Protein AF-A0A6L7TIN1-F1 (afdb_monomer)

Structure (mmCIF, N/CA/C/O backbone):
data_AF-A0A6L7TIN1-F1
#
_entry.id   AF-A0A6L7TIN1-F1
#
loop_
_atom_site.group_PDB
_atom_site.id
_atom_site.type_symbol
_atom_site.label_atom_id
_atom_site.label_alt_id
_atom_site.label_comp_id
_atom_site.label_asym_id
_atom_site.label_entity_id
_atom_site.label_seq_id
_atom_site.pdbx_PDB_ins_code
_atom_site.Cartn_x
_atom_site.Cartn_y
_atom_site.Cartn_z
_atom_site.occupancy
_atom_site.B_iso_or_equiv
_atom_site.auth_seq_id
_atom_site.auth_comp_id
_atom_site.auth_asym_id
_atom_site.auth_atom_id
_atom_site.pdbx_PDB_model_num
ATOM 1 N N . MET A 1 1 ? -23.114 13.338 34.834 1.00 67.00 1 MET A N 1
ATOM 2 C CA . MET A 1 1 ? -21.679 13.104 35.095 1.00 67.00 1 MET A CA 1
ATOM 3 C C . MET A 1 1 ? -21.387 11.682 34.638 1.00 67.00 1 MET A C 1
ATOM 5 O O . MET A 1 1 ? -22.047 10.785 35.141 1.00 67.00 1 MET A O 1
ATOM 9 N N . TYR A 1 2 ? -20.541 11.475 33.624 1.00 71.88 2 TYR A N 1
ATOM 10 C CA . TYR A 1 2 ? -20.269 10.126 33.105 1.00 71.88 2 TYR A CA 1
ATOM 11 C C . TYR A 1 2 ? -19.326 9.371 34.043 1.00 71.88 2 TYR A C 1
ATOM 13 O O . TYR A 1 2 ? -18.344 9.931 34.530 1.00 71.88 2 TYR A O 1
ATOM 21 N N . SER A 1 3 ? -19.607 8.096 34.279 1.00 90.31 3 SER A N 1
ATOM 22 C CA . SER A 1 3 ? -18.701 7.185 34.974 1.00 90.31 3 SER A CA 1
ATOM 23 C C . SER A 1 3 ? -17.481 6.850 34.105 1.00 90.31 3 SER A C 1
ATOM 25 O O . SER A 1 3 ? -17.538 6.860 32.872 1.00 90.31 3 SER A O 1
ATOM 27 N N . LEU A 1 4 ? -16.366 6.471 34.738 1.00 85.69 4 LEU A N 1
ATOM 28 C CA . LEU A 1 4 ? -15.156 6.011 34.036 1.00 85.69 4 LEU A CA 1
ATOM 29 C C . LEU A 1 4 ? -15.434 4.840 33.073 1.00 85.69 4 LEU A C 1
ATOM 31 O O . LEU A 1 4 ? -14.790 4.722 32.030 1.00 85.69 4 LEU A O 1
ATOM 35 N N . SER A 1 5 ? -16.406 3.990 33.401 1.00 88.62 5 SER A N 1
ATOM 36 C CA . SER A 1 5 ? -16.832 2.856 32.576 1.00 88.62 5 SER A CA 1
ATOM 37 C C . SER A 1 5 ? -17.543 3.298 31.294 1.00 88.62 5 SER A C 1
ATOM 39 O O . SER A 1 5 ? -17.302 2.728 30.229 1.00 88.62 5 SER A O 1
ATOM 41 N N . GLU A 1 6 ? -18.386 4.329 31.371 1.00 89.62 6 GLU A N 1
ATOM 42 C CA . GLU A 1 6 ? -19.081 4.899 30.209 1.00 89.62 6 GLU A CA 1
ATOM 43 C C . GLU A 1 6 ? -18.107 5.611 29.273 1.00 89.62 6 GLU A C 1
ATOM 45 O O . GLU A 1 6 ? -18.162 5.401 28.061 1.00 89.62 6 GLU A O 1
ATOM 50 N N . ILE A 1 7 ? -17.147 6.355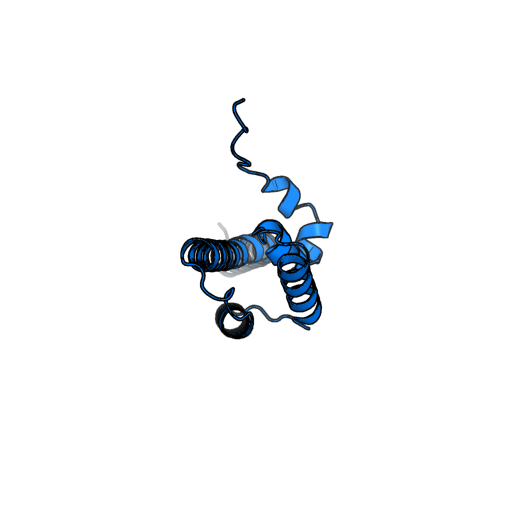 29.833 1.00 88.44 7 ILE A N 1
ATOM 51 C CA . ILE A 1 7 ? -16.085 7.009 29.058 1.00 88.44 7 ILE A CA 1
ATOM 52 C C . ILE A 1 7 ? -15.257 5.961 28.299 1.00 88.44 7 ILE A C 1
ATOM 54 O O . ILE A 1 7 ? -15.039 6.102 27.097 1.00 88.44 7 ILE A O 1
ATOM 58 N N . ARG A 1 8 ? -14.844 4.866 28.955 1.00 89.81 8 ARG A N 1
ATOM 59 C CA . ARG A 1 8 ? -14.088 3.779 28.298 1.00 89.81 8 ARG A CA 1
ATOM 60 C C . ARG A 1 8 ? -14.867 3.145 27.146 1.00 89.81 8 ARG A C 1
ATOM 62 O O . ARG A 1 8 ? -14.315 2.985 26.061 1.00 89.81 8 ARG A O 1
ATOM 69 N N . ARG A 1 9 ? -16.157 2.851 27.346 1.00 89.75 9 ARG A N 1
ATOM 70 C CA . ARG A 1 9 ? -17.023 2.295 26.291 1.00 89.75 9 ARG A CA 1
ATOM 71 C C . ARG A 1 9 ? -17.157 3.237 25.097 1.00 89.75 9 ARG A C 1
ATOM 73 O O . ARG A 1 9 ? -17.093 2.774 23.961 1.00 89.75 9 ARG A O 1
ATOM 80 N N . GLN A 1 10 ? -17.313 4.538 25.337 1.00 87.94 10 GLN A N 1
ATOM 81 C CA . GLN A 1 10 ? -17.383 5.535 24.267 1.00 87.94 10 GLN A CA 1
ATOM 82 C C . GLN A 1 10 ? -16.062 5.635 23.497 1.00 87.94 10 GLN A C 1
ATOM 84 O O . GLN A 1 10 ? -16.072 5.637 22.268 1.00 87.94 10 GLN A O 1
ATOM 89 N N . VAL A 1 11 ? -14.924 5.643 24.196 1.00 87.69 11 VAL A N 1
ATOM 90 C CA . VAL A 1 11 ? -13.596 5.653 23.565 1.00 87.69 11 VAL A CA 1
ATOM 91 C C . VAL A 1 11 ? -13.371 4.394 22.727 1.00 87.69 11 VAL A C 1
ATOM 93 O O . VAL A 1 11 ? -12.896 4.493 21.598 1.00 87.69 11 VAL A O 1
ATOM 96 N N . ASP A 1 12 ? -13.748 3.217 23.222 1.00 89.94 12 ASP A N 1
ATOM 97 C CA . ASP A 1 12 ? -13.617 1.968 22.467 1.00 89.94 12 ASP A CA 1
ATOM 98 C C . ASP A 1 12 ? -14.543 1.930 21.246 1.00 89.94 12 ASP A C 1
ATOM 100 O O . ASP A 1 12 ? -14.133 1.476 20.176 1.00 89.94 12 ASP A O 1
ATOM 104 N N . ALA A 1 13 ? -15.767 2.451 21.369 1.00 86.81 13 ALA A N 1
ATOM 105 C CA . ALA A 1 13 ? -16.685 2.596 20.243 1.00 86.81 13 ALA A CA 1
ATOM 106 C C . ALA A 1 13 ? -16.116 3.539 19.169 1.00 86.81 13 ALA A C 1
ATOM 108 O O . ALA A 1 13 ? -16.129 3.201 17.984 1.00 86.81 13 ALA A O 1
ATOM 109 N N . LEU A 1 14 ? -15.543 4.677 19.576 1.00 85.19 14 LEU A N 1
ATOM 110 C CA . LEU A 1 14 ? -14.874 5.616 18.673 1.00 85.19 14 LEU A CA 1
ATOM 111 C C . LEU A 1 14 ? -13.649 4.987 18.002 1.00 85.19 14 LEU A C 1
ATOM 113 O O . LEU A 1 14 ? -13.496 5.094 16.788 1.00 85.19 14 LEU A O 1
ATOM 117 N N . ARG A 1 15 ? -12.809 4.270 18.756 1.00 84.25 15 ARG A N 1
ATOM 118 C CA . ARG A 1 15 ? -11.644 3.554 18.210 1.00 84.25 15 ARG A CA 1
ATOM 119 C C . ARG A 1 15 ? -12.050 2.531 17.163 1.00 84.25 15 ARG A C 1
ATOM 121 O O . ARG A 1 15 ? -11.427 2.474 16.111 1.00 84.25 15 ARG A O 1
ATOM 128 N N . ARG A 1 16 ? -13.098 1.746 17.423 1.00 83.56 16 ARG A N 1
ATOM 129 C CA . ARG A 1 16 ? -13.616 0.768 16.454 1.00 83.56 16 ARG A CA 1
ATOM 130 C C . ARG A 1 16 ? -14.152 1.451 15.202 1.00 83.56 16 ARG A C 1
ATOM 132 O O . ARG A 1 16 ? -13.881 0.978 14.105 1.00 83.56 16 ARG A O 1
ATOM 139 N N . ARG A 1 17 ? -14.857 2.574 15.362 1.00 84.88 17 ARG A N 1
ATOM 140 C CA . ARG A 1 17 ? -15.403 3.350 14.244 1.00 84.88 17 ARG A CA 1
ATOM 141 C C . ARG A 1 17 ? -14.311 3.972 13.367 1.00 84.88 17 ARG A C 1
ATOM 143 O O . ARG A 1 17 ? -14.458 3.969 12.154 1.00 84.88 17 ARG A O 1
ATOM 150 N N . LEU A 1 18 ? -13.230 4.477 13.964 1.00 85.00 18 LEU A N 1
ATOM 151 C CA . LEU A 1 18 ? -12.142 5.167 13.252 1.00 85.00 18 LEU A CA 1
ATOM 152 C C . LEU A 1 18 ? -10.996 4.242 12.814 1.00 85.00 18 LEU A C 1
ATOM 154 O O . LEU A 1 18 ? -10.146 4.645 12.020 1.00 85.00 18 LEU A O 1
ATOM 158 N N . ALA A 1 19 ? -10.946 3.003 13.311 1.00 85.44 19 ALA A N 1
ATOM 159 C CA . ALA A 1 19 ? -9.907 2.036 12.956 1.00 85.44 19 ALA A CA 1
ATOM 160 C C . ALA A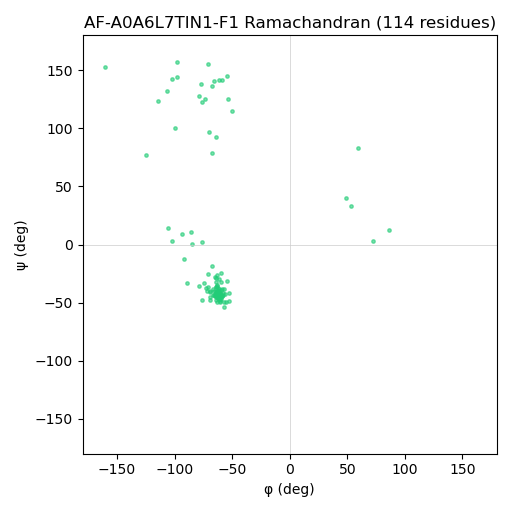 1 19 ? -9.737 1.829 11.434 1.00 85.44 19 ALA A C 1
ATOM 162 O O . ALA A 1 19 ? -8.585 1.795 10.991 1.00 85.44 19 ALA A O 1
ATOM 163 N N . PRO A 1 20 ? -10.809 1.742 10.616 1.00 85.12 20 PRO A N 1
ATOM 164 C CA . PRO A 1 20 ? -10.682 1.620 9.163 1.00 85.12 20 PRO A CA 1
ATOM 165 C C . PRO A 1 20 ? -10.007 2.841 8.518 1.00 85.12 20 PRO A C 1
ATOM 167 O O . PRO A 1 20 ? -9.076 2.693 7.729 1.00 85.12 20 PRO A O 1
ATOM 170 N N . GLU A 1 21 ? -10.406 4.056 8.900 1.00 85.25 21 GLU A N 1
ATOM 171 C CA . GLU A 1 21 ? -9.826 5.298 8.368 1.00 85.25 21 GLU A CA 1
ATOM 172 C C . GLU A 1 21 ? -8.346 5.431 8.736 1.00 85.25 21 GLU A C 1
ATOM 174 O O . GLU A 1 21 ? -7.501 5.708 7.883 1.00 85.25 21 GLU A O 1
ATOM 179 N N . LEU A 1 22 ? -8.005 5.146 9.995 1.00 86.44 22 LEU A N 1
ATOM 180 C CA . LEU A 1 22 ? -6.618 5.144 10.455 1.00 86.44 22 LEU A CA 1
ATOM 181 C C . LEU A 1 22 ? -5.775 4.098 9.717 1.00 86.44 22 LEU A C 1
ATOM 183 O O . LEU A 1 22 ? -4.616 4.364 9.395 1.00 86.44 22 LEU A O 1
ATOM 187 N N . ALA A 1 23 ? -6.334 2.922 9.422 1.00 88.62 23 ALA A N 1
ATOM 188 C CA . ALA A 1 23 ? -5.660 1.899 8.628 1.00 88.62 23 ALA A CA 1
ATOM 189 C C . ALA A 1 23 ? -5.368 2.394 7.200 1.00 88.62 23 ALA A C 1
ATOM 191 O O . ALA A 1 23 ? -4.239 2.247 6.729 1.00 88.62 23 ALA A O 1
ATOM 192 N N . VAL A 1 24 ? -6.336 3.044 6.545 1.00 89.31 24 VAL A N 1
ATOM 193 C CA . VAL A 1 24 ? -6.154 3.648 5.214 1.00 89.31 24 VAL A CA 1
ATOM 194 C C . VAL A 1 24 ? -5.066 4.720 5.239 1.00 89.31 24 VAL A C 1
ATOM 196 O O . VAL A 1 24 ? -4.153 4.669 4.419 1.00 89.31 24 VAL A O 1
ATOM 199 N N . LEU A 1 25 ? -5.104 5.650 6.198 1.00 88.12 25 LEU A N 1
ATOM 200 C CA . LEU A 1 25 ? -4.113 6.728 6.309 1.00 88.12 25 LEU A CA 1
ATOM 201 C C . LEU A 1 25 ? -2.695 6.191 6.539 1.00 88.12 25 LEU A C 1
ATOM 203 O O . LEU A 1 25 ? -1.748 6.601 5.862 1.00 88.12 25 LEU A O 1
ATOM 207 N N . ARG A 1 26 ? -2.541 5.238 7.467 1.00 90.69 26 ARG A N 1
ATOM 208 C CA . ARG A 1 26 ? -1.242 4.622 7.777 1.00 90.69 26 ARG A CA 1
ATOM 209 C C . ARG A 1 26 ? -0.677 3.870 6.577 1.00 90.69 26 ARG A C 1
ATOM 211 O O . ARG A 1 26 ? 0.516 3.987 6.303 1.00 90.69 26 ARG A O 1
ATOM 218 N N . LEU A 1 27 ? -1.516 3.129 5.853 1.00 92.06 27 LEU A N 1
ATOM 219 C CA . LEU A 1 27 ? -1.067 2.387 4.682 1.00 92.06 27 LEU A CA 1
ATOM 220 C C . LEU A 1 27 ? -0.769 3.306 3.498 1.00 92.06 27 LEU A C 1
ATOM 222 O O . LEU A 1 27 ? 0.213 3.083 2.796 1.00 92.06 27 LEU A O 1
ATOM 226 N N . ARG A 1 28 ? -1.565 4.363 3.305 1.00 91.31 28 ARG A N 1
ATOM 227 C CA . ARG A 1 28 ? -1.339 5.363 2.257 1.00 91.31 28 ARG A CA 1
ATOM 228 C C . ARG A 1 28 ? 0.026 6.017 2.409 1.00 91.31 28 ARG A C 1
ATOM 230 O O . ARG A 1 28 ? 0.736 6.116 1.420 1.00 91.31 28 ARG A O 1
ATOM 237 N N . LYS A 1 29 ? 0.427 6.387 3.631 1.00 92.06 29 LYS A N 1
ATOM 238 C CA . LYS A 1 29 ? 1.769 6.933 3.886 1.00 92.06 29 LYS A CA 1
ATOM 239 C C . LYS A 1 29 ? 2.870 5.987 3.391 1.00 92.06 29 LYS A C 1
ATOM 241 O O . LYS A 1 29 ? 3.751 6.410 2.652 1.00 92.06 29 LYS A O 1
ATOM 246 N N . LEU A 1 30 ? 2.786 4.703 3.748 1.00 94.31 30 LEU A N 1
ATOM 247 C CA . LEU A 1 30 ? 3.754 3.696 3.302 1.00 94.31 30 LEU A CA 1
ATOM 248 C C . LEU A 1 30 ? 3.726 3.512 1.779 1.00 94.31 30 LEU A C 1
ATOM 250 O O . LEU A 1 30 ? 4.777 3.382 1.157 1.00 94.31 30 LEU A O 1
ATOM 254 N N . ALA A 1 31 ? 2.533 3.501 1.180 1.00 94.31 31 ALA A N 1
ATOM 255 C CA . ALA A 1 31 ? 2.360 3.374 -0.261 1.00 94.31 31 ALA A CA 1
ATOM 256 C C . ALA A 1 31 ? 2.971 4.568 -1.011 1.00 94.31 31 ALA A C 1
ATOM 258 O O . ALA A 1 31 ? 3.675 4.360 -1.991 1.00 94.31 31 ALA A O 1
ATOM 259 N N . THR A 1 32 ? 2.773 5.796 -0.523 1.00 94.38 32 THR A N 1
ATOM 260 C CA . THR A 1 32 ? 3.399 7.003 -1.079 1.00 94.38 32 THR A CA 1
ATOM 261 C C . THR A 1 32 ? 4.920 6.920 -1.019 1.00 94.38 32 THR A C 1
ATOM 263 O O . THR A 1 32 ? 5.569 7.150 -2.032 1.00 94.38 32 THR A O 1
ATOM 266 N N . GLU A 1 33 ? 5.494 6.529 0.122 1.00 94.50 33 GLU A N 1
ATOM 267 C CA . GLU A 1 33 ? 6.947 6.343 0.242 1.00 94.50 33 GLU A CA 1
ATOM 268 C C . GLU A 1 33 ? 7.478 5.316 -0.775 1.00 94.50 33 GLU A C 1
ATOM 270 O O . GLU A 1 33 ? 8.510 5.543 -1.403 1.00 94.50 33 GLU A O 1
ATOM 275 N N . PHE A 1 34 ? 6.759 4.207 -0.972 1.00 95.50 34 PHE A N 1
ATOM 276 C CA . PHE A 1 34 ? 7.123 3.186 -1.956 1.00 95.50 34 PHE A CA 1
ATOM 277 C C . PHE A 1 34 ? 7.042 3.704 -3.400 1.00 95.50 34 PHE A C 1
ATOM 279 O O . PHE A 1 34 ? 7.953 3.456 -4.187 1.00 95.50 34 PHE A O 1
ATOM 286 N N . CYS A 1 35 ? 5.992 4.453 -3.745 1.00 94.56 35 CYS A N 1
ATOM 287 C CA . CYS A 1 35 ? 5.862 5.094 -5.055 1.00 94.56 35 CYS A CA 1
ATOM 288 C C . CYS A 1 35 ? 7.010 6.077 -5.314 1.00 94.56 35 CYS A C 1
ATOM 290 O O . CYS A 1 35 ? 7.629 6.013 -6.368 1.00 94.56 35 CYS A O 1
ATOM 292 N N . CYS A 1 36 ? 7.391 6.898 -4.331 1.00 94.00 36 CYS A N 1
ATOM 293 C CA . CYS A 1 36 ? 8.534 7.801 -4.484 1.00 94.00 36 CYS A CA 1
ATOM 294 C C . CYS A 1 36 ? 9.850 7.040 -4.727 1.00 94.00 36 CYS A C 1
ATOM 296 O O . CYS A 1 36 ? 10.656 7.450 -5.562 1.00 94.00 36 CYS A O 1
ATOM 298 N N . GLN A 1 37 ? 10.075 5.918 -4.029 1.00 94.44 37 GLN A N 1
ATOM 299 C CA . GLN A 1 37 ? 11.241 5.053 -4.269 1.00 94.44 37 GLN A CA 1
ATOM 300 C C . GLN A 1 37 ? 11.237 4.469 -5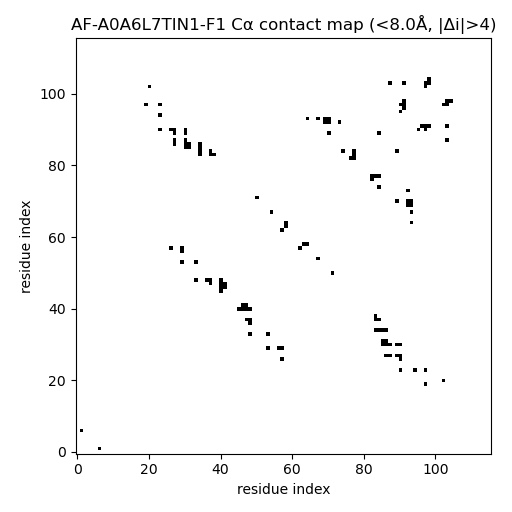.683 1.00 94.44 37 GLN A C 1
ATOM 302 O O . GLN A 1 37 ? 12.288 4.363 -6.310 1.00 94.44 37 GLN A O 1
ATOM 307 N N . TRP A 1 38 ? 10.057 4.115 -6.189 1.00 93.56 38 TRP A N 1
ATOM 308 C CA . TRP A 1 38 ? 9.875 3.648 -7.557 1.00 93.56 38 TRP A CA 1
ATOM 309 C C . TRP A 1 38 ? 10.229 4.728 -8.580 1.00 93.56 38 TRP A C 1
ATOM 311 O O . TRP A 1 38 ? 11.031 4.476 -9.476 1.00 93.56 38 TRP A O 1
ATOM 321 N N . ASP A 1 39 ? 9.696 5.939 -8.413 1.00 91.81 39 ASP A N 1
ATOM 322 C CA . ASP A 1 39 ? 9.971 7.073 -9.302 1.00 91.81 39 ASP A CA 1
ATOM 323 C C . ASP A 1 39 ? 11.460 7.437 -9.300 1.00 91.81 39 ASP A C 1
ATOM 325 O O . ASP A 1 39 ? 12.055 7.682 -10.348 1.00 91.81 39 ASP A O 1
ATOM 329 N N . THR A 1 40 ? 12.090 7.384 -8.124 1.00 93.56 40 THR A N 1
ATOM 330 C CA . THR A 1 40 ? 13.530 7.625 -7.959 1.00 93.56 40 THR A CA 1
ATOM 331 C C . THR A 1 40 ? 14.360 6.566 -8.683 1.00 93.56 40 THR A C 1
ATOM 333 O O . THR A 1 40 ? 15.352 6.895 -9.329 1.00 93.56 40 THR A O 1
ATOM 336 N N . ALA A 1 41 ? 13.962 5.293 -8.603 1.00 91.88 41 ALA A N 1
ATOM 337 C CA . ALA A 1 41 ? 14.647 4.215 -9.306 1.00 91.88 41 ALA A CA 1
ATOM 338 C C . ALA A 1 41 ? 14.568 4.405 -10.828 1.00 91.88 41 ALA A C 1
ATOM 340 O O . ALA A 1 41 ? 15.591 4.307 -11.501 1.00 91.88 41 ALA A O 1
ATOM 341 N N . ILE A 1 42 ? 13.391 4.768 -11.355 1.00 89.81 42 ILE A N 1
ATOM 342 C CA . ILE A 1 42 ? 13.214 5.069 -12.783 1.00 89.81 42 ILE A CA 1
ATOM 343 C C . ILE A 1 42 ? 14.099 6.246 -13.205 1.00 89.81 42 ILE A C 1
ATOM 345 O O . ILE A 1 42 ? 14.839 6.127 -14.181 1.00 89.81 42 ILE A O 1
ATOM 349 N N . ALA A 1 43 ? 14.063 7.354 -12.459 1.00 91.25 43 ALA A N 1
ATOM 350 C CA . ALA A 1 43 ? 14.843 8.553 -12.765 1.00 91.25 43 ALA A CA 1
ATOM 351 C C . ALA A 1 43 ? 16.360 8.291 -12.775 1.00 91.25 43 ALA A C 1
ATOM 353 O O . ALA A 1 43 ? 17.087 8.897 -13.556 1.00 91.25 43 ALA A O 1
ATOM 354 N N . ASN A 1 44 ? 16.830 7.359 -11.942 1.00 94.38 44 ASN A N 1
ATOM 355 C CA . ASN A 1 44 ? 18.240 6.982 -11.839 1.00 94.38 44 ASN A CA 1
ATOM 356 C C . ASN A 1 44 ? 18.634 5.788 -12.730 1.00 94.38 44 ASN A C 1
ATOM 358 O O . ASN A 1 44 ? 19.735 5.262 -12.570 1.00 94.38 44 ASN A O 1
ATOM 362 N N . HIS A 1 45 ? 17.756 5.323 -13.628 1.00 91.06 45 HIS A N 1
ATOM 363 C CA . HIS A 1 45 ? 17.963 4.118 -14.449 1.00 91.06 45 HIS A CA 1
ATOM 364 C C . HIS A 1 45 ? 18.309 2.856 -13.633 1.00 91.06 45 HIS A C 1
ATOM 366 O O . HIS A 1 45 ? 19.059 1.984 -14.072 1.00 91.06 45 HIS A O 1
ATOM 372 N N . GLN A 1 46 ? 17.756 2.756 -12.427 1.00 92.75 46 GLN A N 1
ATOM 373 C CA . GLN A 1 46 ? 17.899 1.620 -11.524 1.00 92.75 46 GLN A CA 1
ATOM 374 C C . GLN A 1 46 ? 16.688 0.681 -11.629 1.00 92.75 46 GLN A C 1
ATOM 376 O O . GLN A 1 46 ? 15.599 1.103 -12.028 1.00 92.75 46 GLN A O 1
ATOM 381 N N . PRO A 1 47 ? 16.835 -0.602 -11.252 1.00 89.44 47 PRO A N 1
ATOM 382 C CA . PRO A 1 47 ? 15.697 -1.508 -11.193 1.00 89.44 47 PRO A CA 1
ATOM 383 C C . PRO A 1 47 ? 14.654 -1.008 -10.188 1.00 89.44 47 PRO A C 1
ATOM 385 O O . PRO A 1 47 ? 14.990 -0.532 -9.102 1.00 89.44 47 PRO A O 1
ATOM 388 N N . ALA A 1 48 ? 13.376 -1.171 -10.537 1.00 88.38 48 ALA A N 1
ATOM 389 C CA . ALA A 1 48 ? 12.265 -0.846 -9.651 1.00 88.38 48 ALA A CA 1
ATOM 390 C C . ALA A 1 48 ? 12.402 -1.564 -8.291 1.00 88.38 48 ALA A C 1
ATOM 392 O O . ALA A 1 48 ? 12.844 -2.720 -8.246 1.00 88.38 48 ALA A O 1
ATOM 393 N N . PRO A 1 49 ? 11.982 -0.930 -7.181 1.00 91.19 49 PRO A N 1
ATOM 394 C CA . PRO A 1 49 ? 12.165 -1.486 -5.851 1.00 91.19 49 PRO A CA 1
ATOM 395 C C . PRO A 1 49 ? 11.495 -2.856 -5.715 1.00 91.19 49 PRO A C 1
ATOM 397 O O . PRO A 1 49 ? 10.402 -3.122 -6.234 1.00 91.19 49 PRO A O 1
ATOM 400 N N . ALA A 1 50 ? 12.165 -3.749 -4.987 1.00 90.06 50 ALA A N 1
ATOM 401 C CA . ALA A 1 50 ? 11.610 -5.052 -4.668 1.00 90.06 50 ALA A CA 1
ATOM 402 C C . ALA A 1 50 ? 10.381 -4.892 -3.747 1.00 90.06 50 ALA A C 1
ATOM 404 O O . ALA A 1 50 ? 10.403 -4.089 -2.813 1.00 90.06 50 ALA A O 1
ATOM 405 N N . PRO A 1 51 ? 9.312 -5.680 -3.947 1.00 90.25 51 PRO A N 1
ATOM 406 C CA . PRO A 1 51 ? 8.110 -5.600 -3.116 1.00 90.25 51 PRO A CA 1
ATOM 407 C C . PRO A 1 51 ? 8.318 -6.141 -1.695 1.00 90.25 51 PRO A C 1
ATOM 409 O O . PRO A 1 51 ? 7.612 -5.744 -0.773 1.00 90.25 51 PRO A O 1
ATOM 412 N N . HIS A 1 52 ? 9.279 -7.048 -1.494 1.00 91.00 52 HIS A N 1
ATOM 413 C CA . HIS A 1 52 ? 9.449 -7.758 -0.225 1.00 91.00 52 HIS A CA 1
ATOM 414 C C . HIS A 1 52 ? 9.809 -6.840 0.967 1.00 91.00 52 HIS A C 1
ATOM 416 O O . HIS A 1 52 ? 9.121 -6.919 1.986 1.00 91.00 52 HIS A O 1
ATOM 422 N N . PRO A 1 53 ? 10.779 -5.905 0.868 1.00 92.38 53 PRO A N 1
ATOM 423 C CA . PRO A 1 53 ? 11.039 -4.936 1.939 1.00 92.38 53 PRO A CA 1
ATOM 424 C C . PRO A 1 53 ? 9.814 -4.091 2.318 1.00 92.38 53 PRO A C 1
ATOM 426 O O . PRO A 1 53 ? 9.567 -3.835 3.497 1.00 92.38 53 PRO A O 1
ATOM 429 N N . PHE A 1 54 ? 9.010 -3.690 1.330 1.00 92.94 54 PHE A N 1
ATOM 430 C CA . PHE A 1 54 ? 7.771 -2.954 1.571 1.00 92.94 54 PHE A CA 1
ATOM 431 C C . PHE A 1 54 ? 6.746 -3.802 2.336 1.00 92.94 54 PHE A C 1
ATOM 433 O O . PHE A 1 54 ? 6.168 -3.335 3.316 1.00 92.94 54 PHE A O 1
ATOM 440 N N . ILE A 1 55 ? 6.580 -5.070 1.953 1.00 91.62 55 ILE A N 1
ATOM 441 C CA . ILE A 1 55 ? 5.699 -6.027 2.636 1.00 91.62 55 ILE A CA 1
ATOM 442 C C . ILE A 1 55 ? 6.083 -6.184 4.112 1.00 91.62 55 ILE A C 1
ATOM 444 O O . ILE A 1 55 ? 5.209 -6.144 4.980 1.00 91.62 55 ILE A O 1
ATOM 448 N N . LEU A 1 56 ? 7.380 -6.290 4.414 1.00 91.44 56 LEU A N 1
ATOM 449 C CA . LEU A 1 56 ? 7.865 -6.365 5.794 1.00 91.44 56 LEU A CA 1
ATOM 450 C C . LEU A 1 56 ? 7.543 -5.093 6.589 1.00 91.44 56 LEU A C 1
ATOM 452 O O . LEU A 1 56 ? 7.112 -5.188 7.737 1.00 91.44 56 LEU A O 1
ATOM 456 N N . ARG A 1 57 ? 7.674 -3.902 5.985 1.00 92.88 57 ARG A N 1
ATOM 457 C CA . ARG A 1 57 ? 7.275 -2.638 6.636 1.00 92.88 57 ARG A CA 1
ATOM 458 C C . ARG A 1 57 ? 5.770 -2.578 6.901 1.00 92.88 57 ARG A C 1
ATOM 460 O O . ARG A 1 57 ? 5.365 -2.143 7.977 1.00 92.88 57 ARG A O 1
ATOM 467 N N . VAL A 1 58 ? 4.944 -3.037 5.960 1.00 92.19 58 VAL A N 1
ATOM 468 C CA . VAL A 1 58 ? 3.483 -3.117 6.136 1.00 92.19 58 VAL A CA 1
ATOM 469 C C . VAL A 1 58 ? 3.129 -4.069 7.283 1.00 92.19 58 VAL A C 1
ATOM 471 O O . VAL A 1 58 ? 2.356 -3.701 8.168 1.00 92.19 58 VAL A O 1
ATOM 474 N N . ALA A 1 59 ? 3.742 -5.253 7.333 1.00 90.12 59 ALA A N 1
ATOM 475 C CA . ALA A 1 59 ? 3.545 -6.198 8.431 1.00 90.12 59 ALA A CA 1
ATOM 476 C C . ALA A 1 59 ? 4.014 -5.622 9.782 1.00 90.12 59 ALA A C 1
ATOM 478 O O . ALA A 1 59 ? 3.284 -5.696 10.771 1.00 90.12 59 ALA A O 1
ATOM 479 N N . GLY A 1 60 ? 5.184 -4.972 9.818 1.00 88.38 60 GLY A N 1
ATOM 480 C CA . GLY A 1 60 ? 5.727 -4.300 11.005 1.00 88.38 60 GLY A CA 1
ATOM 481 C C . GLY A 1 60 ? 4.874 -3.126 11.498 1.00 88.38 60 GLY A C 1
ATOM 482 O O . GLY A 1 60 ? 4.839 -2.839 12.691 1.00 88.38 60 GLY A O 1
ATOM 483 N N . ALA A 1 61 ? 4.100 -2.492 10.612 1.00 87.31 61 ALA A N 1
ATOM 484 C CA . ALA A 1 61 ? 3.093 -1.501 10.983 1.00 87.31 61 ALA A CA 1
ATOM 485 C C . ALA A 1 61 ? 1.808 -2.127 11.578 1.00 87.31 61 ALA A C 1
ATOM 487 O O . ALA A 1 61 ? 0.874 -1.405 11.934 1.00 87.31 61 ALA A O 1
ATOM 488 N N . GLY A 1 62 ? 1.749 -3.450 11.737 1.00 86.62 62 GLY A N 1
ATOM 489 C CA . GLY A 1 62 ? 0.640 -4.156 12.378 1.00 86.62 62 GLY A CA 1
ATOM 490 C C . GLY A 1 62 ? -0.516 -4.495 11.438 1.00 86.62 62 GLY A C 1
ATOM 491 O O . GLY A 1 62 ? -1.586 -4.881 11.911 1.00 86.62 62 GLY A O 1
ATOM 492 N N . PHE A 1 63 ? -0.331 -4.371 10.121 1.00 88.50 63 PHE A N 1
ATOM 493 C CA . PHE A 1 63 ? -1.322 -4.836 9.155 1.00 88.50 63 PHE A CA 1
ATOM 494 C C . PHE A 1 63 ? -1.252 -6.357 9.030 1.00 88.50 63 PHE A C 1
ATOM 496 O O . PHE A 1 63 ? -0.215 -6.922 8.688 1.00 88.50 63 PHE A O 1
ATOM 503 N N . ARG A 1 64 ? -2.382 -7.022 9.281 1.00 81.88 64 ARG A N 1
ATOM 504 C CA . ARG A 1 64 ? -2.542 -8.461 9.058 1.00 81.88 64 ARG A CA 1
ATOM 505 C C . ARG A 1 64 ? -3.276 -8.667 7.744 1.00 81.88 64 ARG A C 1
ATOM 507 O O . ARG A 1 64 ? -4.489 -8.496 7.680 1.00 81.88 64 ARG A O 1
ATOM 514 N N . LEU A 1 65 ? -2.522 -8.979 6.697 1.00 81.31 65 LEU A N 1
ATOM 515 C CA . LEU A 1 65 ? -3.056 -9.222 5.362 1.00 81.31 65 LEU A CA 1
ATOM 516 C C . LEU A 1 65 ? -2.995 -10.717 5.065 1.00 81.31 65 LEU A C 1
ATOM 518 O O . LEU A 1 65 ? -1.964 -11.346 5.280 1.00 81.31 65 LEU A O 1
ATOM 522 N N . ASN A 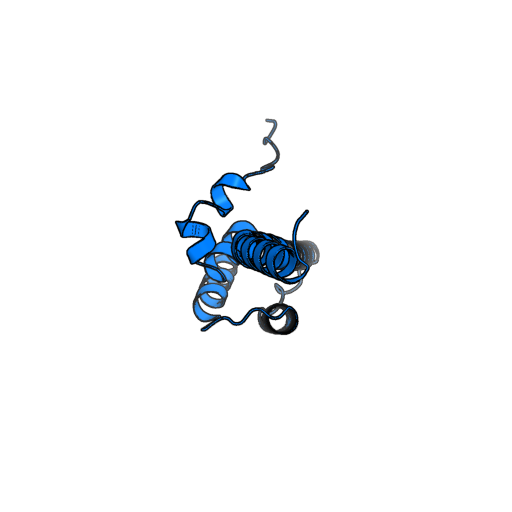1 66 ? -4.098 -11.280 4.569 1.00 76.19 66 ASN A N 1
ATOM 523 C CA . ASN A 1 66 ? -4.195 -12.717 4.289 1.00 76.19 66 ASN A CA 1
ATOM 524 C C . ASN A 1 66 ? -3.226 -13.156 3.183 1.00 76.19 66 ASN A C 1
ATOM 526 O O . ASN A 1 66 ? -2.755 -14.287 3.174 1.00 76.19 66 ASN A O 1
ATOM 530 N N . THR A 1 67 ? -2.958 -12.267 2.225 1.00 80.75 67 THR A N 1
ATOM 531 C CA . THR A 1 67 ? -2.028 -12.508 1.126 1.00 80.75 67 THR A CA 1
ATOM 532 C C . THR A 1 67 ? -1.571 -11.191 0.503 1.00 80.75 67 THR A C 1
ATOM 534 O O . THR A 1 67 ? -2.304 -10.201 0.505 1.00 80.75 67 THR A O 1
ATOM 537 N N . PHE A 1 68 ? -0.374 -11.205 -0.083 1.00 87.25 68 PHE A N 1
ATOM 538 C CA . PHE A 1 68 ? 0.173 -10.117 -0.893 1.00 87.25 68 PHE A CA 1
ATOM 539 C C . PHE A 1 68 ? 0.094 -10.399 -2.400 1.00 87.25 68 PHE A C 1
ATOM 541 O O . PHE A 1 68 ? 0.541 -9.582 -3.201 1.00 87.25 68 PHE A O 1
ATOM 548 N N . THR A 1 69 ? -0.492 -11.525 -2.827 1.00 88.69 69 THR A N 1
ATOM 549 C CA . THR A 1 69 ? -0.527 -11.939 -4.242 1.00 88.69 69 THR A CA 1
ATOM 550 C C . THR A 1 69 ? -1.142 -10.875 -5.151 1.00 88.69 69 THR A C 1
ATOM 552 O O . THR A 1 69 ? -0.614 -10.604 -6.226 1.00 88.69 69 THR A O 1
ATOM 555 N N . THR A 1 70 ? -2.240 -10.242 -4.732 1.00 89.12 70 THR A N 1
ATOM 556 C CA . THR A 1 70 ? -2.902 -9.188 -5.517 1.00 89.12 70 THR A CA 1
ATOM 557 C C . THR A 1 70 ? -2.007 -7.964 -5.699 1.00 89.12 70 THR A C 1
ATOM 559 O O . THR A 1 70 ? -2.013 -7.356 -6.766 1.00 89.12 70 THR A O 1
ATOM 562 N N . PHE A 1 71 ? -1.224 -7.622 -4.674 1.00 92.12 71 PHE A N 1
ATOM 563 C CA . PHE A 1 71 ? -0.257 -6.532 -4.724 1.00 92.12 71 PHE A CA 1
ATOM 564 C C . PHE A 1 71 ? 0.922 -6.870 -5.645 1.00 92.12 71 PHE A C 1
ATOM 566 O O . PHE A 1 71 ? 1.253 -6.066 -6.509 1.00 92.12 71 PHE A O 1
ATOM 573 N N . HIS A 1 72 ? 1.479 -8.081 -5.551 1.00 92.12 72 HIS A N 1
ATOM 574 C CA . HIS A 1 72 ? 2.528 -8.547 -6.467 1.00 92.12 72 HIS A CA 1
ATOM 575 C C . HIS A 1 72 ? 2.080 -8.492 -7.932 1.00 92.12 72 HIS A C 1
ATOM 577 O O . HIS A 1 72 ? 2.691 -7.791 -8.729 1.00 92.12 72 HIS A O 1
ATOM 583 N N . LYS A 1 73 ? 0.937 -9.113 -8.256 1.00 92.38 73 LYS A N 1
ATOM 584 C CA . LYS A 1 73 ? 0.365 -9.105 -9.616 1.00 92.38 73 LYS A CA 1
ATOM 585 C C . LYS A 1 73 ? 0.046 -7.707 -10.144 1.00 92.38 73 LYS A C 1
ATOM 587 O O . LYS A 1 73 ? -0.132 -7.527 -11.346 1.00 92.38 73 LYS A O 1
ATOM 592 N N . TYR A 1 74 ? -0.175 -6.749 -9.252 1.00 94.12 74 TYR A N 1
ATOM 593 C CA . TYR A 1 74 ? -0.371 -5.357 -9.628 1.00 94.12 74 TYR A CA 1
ATOM 594 C C . TYR A 1 74 ? 0.965 -4.702 -9.986 1.00 94.12 74 TYR A C 1
ATOM 596 O O . TYR A 1 74 ? 1.067 -4.111 -11.055 1.00 94.12 74 TYR A O 1
ATOM 604 N N . LEU A 1 75 ? 1.994 -4.869 -9.153 1.00 94.12 75 LEU A N 1
ATOM 605 C CA . LEU A 1 75 ? 3.322 -4.323 -9.431 1.00 94.12 75 LEU A CA 1
ATOM 606 C C . LEU A 1 75 ? 3.975 -4.936 -10.670 1.00 94.12 75 LEU A C 1
ATOM 608 O O . LEU A 1 75 ? 4.646 -4.219 -11.405 1.00 94.12 75 LEU A O 1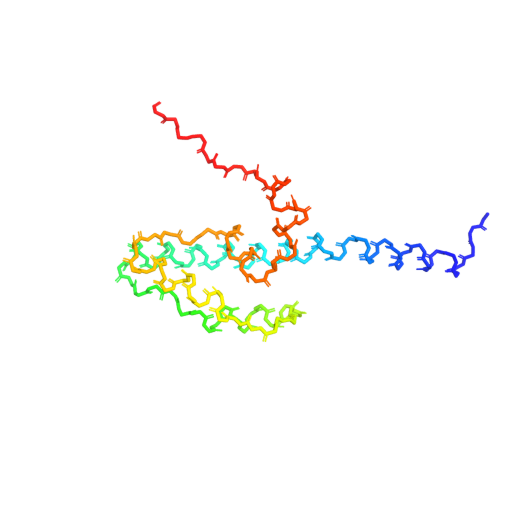
ATOM 612 N N . ASP A 1 7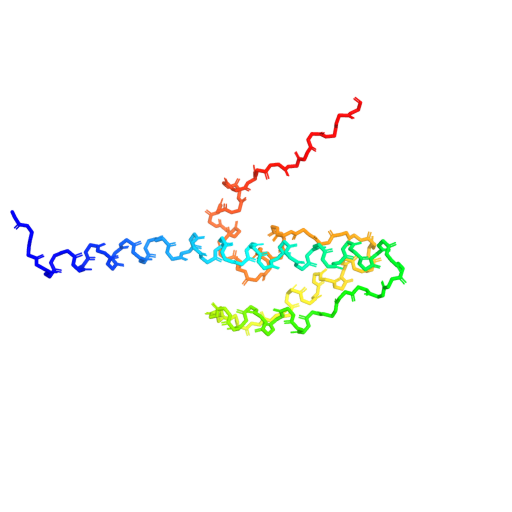6 ? 3.773 -6.228 -10.917 1.00 93.12 76 ASP A N 1
ATOM 613 C CA . ASP A 1 76 ? 4.300 -6.881 -12.117 1.00 93.12 76 ASP A CA 1
ATOM 614 C C . ASP A 1 76 ? 3.663 -6.287 -13.380 1.00 93.12 76 ASP A C 1
ATOM 616 O O . ASP A 1 76 ? 4.381 -5.891 -14.291 1.00 93.12 76 ASP A O 1
ATOM 620 N N . ARG A 1 77 ? 2.344 -6.052 -13.371 1.00 93.44 77 ARG A N 1
ATOM 621 C CA . ARG A 1 77 ? 1.662 -5.324 -14.454 1.00 93.44 77 ARG A CA 1
ATOM 622 C C . ARG A 1 77 ? 2.153 -3.889 -14.615 1.00 93.44 77 ARG A C 1
ATOM 624 O O . ARG A 1 77 ? 2.325 -3.430 -15.734 1.00 93.44 77 ARG A O 1
ATOM 631 N N . CYS A 1 78 ? 2.415 -3.176 -13.518 1.00 92.56 78 CYS A N 1
ATOM 632 C CA . CYS A 1 78 ? 3.021 -1.845 -13.595 1.00 92.56 78 CYS A CA 1
ATOM 633 C C . CYS A 1 78 ? 4.385 -1.880 -14.300 1.00 92.56 78 CYS A C 1
ATOM 635 O O . CYS A 1 78 ? 4.682 -0.982 -15.080 1.00 92.56 78 CYS A O 1
ATOM 637 N N . ARG A 1 79 ? 5.196 -2.918 -14.067 1.00 90.25 79 ARG A N 1
ATOM 638 C CA . ARG A 1 79 ? 6.486 -3.089 -14.755 1.00 90.25 79 ARG A CA 1
ATOM 639 C C . ARG A 1 79 ? 6.305 -3.414 -16.230 1.00 90.25 79 ARG A C 1
ATOM 641 O O . ARG A 1 79 ? 6.949 -2.782 -17.055 1.00 90.25 79 ARG A O 1
ATOM 648 N N . GLU A 1 80 ? 5.438 -4.371 -16.546 1.00 90.88 80 GLU A N 1
ATOM 649 C CA . GLU A 1 80 ? 5.162 -4.800 -17.923 1.00 90.88 80 GLU A CA 1
ATOM 650 C C . GLU A 1 80 ? 4.617 -3.649 -18.780 1.00 90.88 80 GLU A C 1
ATOM 652 O O . GLU A 1 80 ? 5.060 -3.452 -19.909 1.00 90.88 80 GLU A O 1
ATOM 657 N N . ASP A 1 81 ? 3.716 -2.840 -18.218 1.00 90.00 81 ASP A N 1
ATOM 658 C CA . ASP A 1 81 ? 3.070 -1.727 -18.917 1.00 90.00 81 ASP A CA 1
ATOM 659 C C . ASP A 1 81 ? 3.891 -0.418 -18.893 1.00 90.00 81 ASP A C 1
ATOM 661 O O . ASP A 1 81 ? 3.406 0.606 -19.380 1.00 90.00 81 ASP A O 1
ATOM 665 N N . ASN A 1 82 ? 5.086 -0.395 -18.281 1.00 84.12 82 ASN A N 1
ATOM 666 C CA . ASN A 1 82 ? 5.833 0.837 -17.968 1.00 84.12 82 ASN A CA 1
ATOM 667 C C . ASN A 1 82 ? 4.971 1.906 -17.262 1.00 84.12 82 ASN A C 1
ATOM 669 O O . ASN A 1 82 ? 5.045 3.102 -17.548 1.00 84.12 82 ASN A O 1
ATOM 673 N N . ARG A 1 83 ? 4.115 1.472 -16.333 1.00 87.69 83 ARG A N 1
ATOM 674 C CA . ARG A 1 83 ? 3.217 2.335 -15.559 1.00 87.69 83 ARG A CA 1
ATOM 675 C C . ARG A 1 83 ? 3.746 2.574 -14.154 1.00 87.69 83 ARG A C 1
ATOM 677 O O . ARG A 1 83 ? 4.236 1.668 -13.484 1.00 87.69 83 ARG A O 1
ATOM 684 N N . HIS A 1 84 ? 3.543 3.793 -13.669 1.00 90.00 84 HIS A N 1
ATOM 685 C CA . HIS A 1 84 ? 3.875 4.169 -12.300 1.00 90.00 84 HIS A CA 1
ATOM 686 C C . HIS A 1 84 ? 2.792 3.674 -11.335 1.00 90.00 84 HIS A C 1
ATOM 688 O O . HIS A 1 84 ? 1.607 3.962 -11.555 1.00 90.00 84 HIS A O 1
ATOM 694 N N . PRO A 1 85 ? 3.154 2.944 -10.265 1.00 94.12 85 PRO A N 1
ATOM 695 C CA . PRO A 1 85 ? 2.174 2.518 -9.285 1.00 94.12 85 PRO A CA 1
ATOM 696 C C . PRO A 1 85 ? 1.627 3.730 -8.524 1.00 94.12 85 PRO A C 1
ATOM 698 O O . PRO A 1 85 ? 2.390 4.587 -8.091 1.00 94.12 85 PRO A O 1
ATOM 701 N N . GLN A 1 86 ? 0.312 3.782 -8.307 1.00 92.44 86 GLN A N 1
ATOM 702 C CA . GLN A 1 86 ? -0.323 4.844 -7.524 1.00 92.44 86 GLN A CA 1
ATOM 703 C C . GLN A 1 86 ? -0.582 4.416 -6.069 1.00 92.44 86 GLN A C 1
ATOM 705 O O . GLN A 1 86 ? -0.959 3.261 -5.826 1.00 92.44 86 GLN A O 1
ATOM 710 N N . PRO A 1 87 ? -0.461 5.327 -5.080 1.00 91.75 87 PRO A N 1
ATOM 711 C CA . PRO A 1 87 ? -0.702 4.996 -3.675 1.00 91.75 87 PRO A CA 1
ATOM 712 C C . PRO A 1 87 ? -2.123 4.489 -3.401 1.00 91.75 87 PRO A C 1
ATOM 714 O O . PRO A 1 87 ? -2.312 3.556 -2.621 1.00 91.75 87 PRO A O 1
ATOM 717 N N . SER A 1 88 ? -3.130 5.076 -4.055 1.00 89.62 88 SER A N 1
ATOM 718 C CA . SER A 1 88 ? -4.536 4.663 -3.951 1.00 89.62 88 SER A CA 1
ATOM 719 C C . SER A 1 88 ? -4.746 3.222 -4.417 1.00 89.62 88 SER A C 1
ATOM 721 O O . SER A 1 88 ? -5.435 2.450 -3.746 1.00 89.62 88 SER A O 1
ATOM 723 N N . ASP A 1 89 ? -4.114 2.837 -5.524 1.00 91.56 89 ASP A N 1
ATOM 724 C CA . ASP A 1 89 ? -4.198 1.488 -6.073 1.00 91.56 89 ASP A CA 1
ATOM 725 C C . ASP A 1 89 ? -3.528 0.472 -5.150 1.00 91.56 89 ASP A C 1
ATOM 727 O O . ASP A 1 89 ? -4.126 -0.566 -4.860 1.00 91.56 89 ASP A O 1
ATOM 731 N N . ILE A 1 90 ? -2.350 0.795 -4.605 1.00 92.44 90 ILE A N 1
ATOM 732 C CA . ILE A 1 90 ? -1.665 -0.042 -3.607 1.00 92.44 90 ILE A CA 1
ATOM 733 C C . ILE A 1 90 ? -2.567 -0.268 -2.390 1.00 92.44 90 ILE A C 1
ATOM 735 O O . ILE A 1 90 ? -2.778 -1.414 -1.984 1.00 92.44 90 ILE A O 1
ATOM 739 N N . VAL A 1 91 ? -3.151 0.802 -1.837 1.00 91.62 91 VAL A N 1
ATOM 740 C CA . VAL A 1 91 ? -4.082 0.694 -0.706 1.00 91.62 91 VAL A CA 1
ATOM 741 C C . VAL A 1 91 ? -5.291 -0.159 -1.085 1.00 91.62 91 VAL A C 1
ATOM 743 O O . VAL A 1 91 ? -5.667 -1.029 -0.309 1.00 91.62 91 VAL A O 1
ATOM 746 N N . SER A 1 92 ? -5.857 0.004 -2.285 1.00 90.25 92 SER A N 1
ATOM 747 C CA . SER A 1 92 ? -6.997 -0.805 -2.742 1.00 90.25 92 SER A CA 1
ATOM 748 C C . SER A 1 92 ? -6.668 -2.298 -2.866 1.00 90.25 92 SER A C 1
ATOM 750 O O . SER A 1 92 ? -7.516 -3.144 -2.577 1.00 90.25 92 SER A O 1
ATOM 752 N N . LYS A 1 93 ? -5.438 -2.650 -3.277 1.00 91.31 93 LYS A N 1
ATOM 753 C CA . LYS A 1 93 ? -5.012 -4.053 -3.417 1.00 91.31 93 LYS A CA 1
ATOM 754 C C . LYS A 1 93 ? -4.749 -4.712 -2.071 1.00 91.31 93 LYS A C 1
ATOM 756 O O . LYS A 1 93 ? -4.970 -5.913 -1.940 1.00 91.31 93 LYS A O 1
ATOM 761 N N . LEU A 1 94 ? -4.273 -3.940 -1.097 1.00 90.38 94 LEU A N 1
ATOM 762 C CA . LEU A 1 94 ? -3.930 -4.426 0.238 1.00 90.38 94 LEU A CA 1
ATOM 763 C C . LEU A 1 94 ? -5.121 -4.376 1.206 1.00 90.38 94 LEU A C 1
ATOM 765 O O . LEU A 1 94 ? -5.252 -5.258 2.046 1.00 90.38 94 LEU A O 1
ATOM 769 N N . LEU A 1 95 ? -6.022 -3.401 1.066 1.00 89.00 95 LEU A N 1
ATOM 770 C CA . LEU A 1 95 ? -7.243 -3.237 1.861 1.00 89.00 95 LEU A CA 1
ATOM 771 C C . LEU A 1 95 ? -8.477 -3.168 0.940 1.00 89.00 95 LEU A C 1
ATOM 773 O O . LEU A 1 95 ? -9.037 -2.091 0.734 1.00 89.00 95 LEU A O 1
ATOM 777 N N . PRO A 1 96 ? -8.956 -4.302 0.393 1.00 82.31 96 PRO A N 1
ATOM 778 C CA . PRO A 1 96 ? -10.046 -4.298 -0.588 1.00 82.31 96 PRO A CA 1
ATOM 779 C C . PRO A 1 96 ? -11.366 -3.717 -0.066 1.00 82.31 96 PRO A C 1
ATOM 781 O O . PRO A 1 96 ? -12.134 -3.147 -0.837 1.00 82.31 96 PRO A O 1
ATOM 784 N N . TRP A 1 97 ? -11.634 -3.837 1.238 1.00 82.00 97 TRP A N 1
ATOM 785 C CA . TRP A 1 97 ? -12.809 -3.233 1.877 1.00 82.00 97 TRP A CA 1
ATOM 786 C C . TRP A 1 97 ? -12.783 -1.699 1.786 1.00 82.00 97 TRP A C 1
ATOM 788 O O . TRP A 1 97 ? -13.812 -1.091 1.519 1.00 82.00 97 TRP A O 1
ATOM 798 N N . ALA A 1 98 ? -11.604 -1.068 1.851 1.00 76.50 98 ALA A N 1
ATOM 799 C CA . ALA A 1 98 ? -11.478 0.387 1.752 1.00 76.50 98 ALA A CA 1
ATOM 800 C C . ALA A 1 98 ? -11.899 0.922 0.372 1.00 76.50 98 ALA A C 1
ATOM 802 O O . ALA A 1 98 ? -12.350 2.060 0.245 1.00 76.50 98 ALA A O 1
ATOM 803 N N . ALA A 1 99 ? -11.758 0.098 -0.670 1.00 68.06 99 ALA A N 1
ATOM 804 C CA . ALA A 1 99 ? -12.223 0.428 -2.010 1.00 68.06 99 ALA A CA 1
ATOM 805 C C . ALA A 1 99 ? -13.741 0.237 -2.164 1.00 68.06 99 ALA A C 1
ATOM 807 O O . ALA A 1 99 ? -14.381 1.010 -2.872 1.00 68.06 99 ALA A 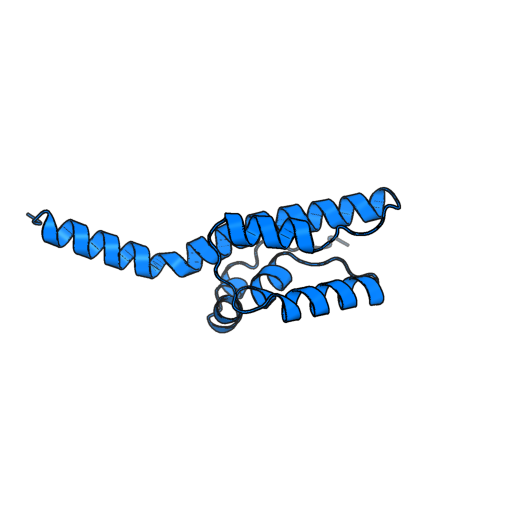O 1
ATOM 808 N N . ARG A 1 100 ? -14.315 -0.775 -1.499 1.00 68.62 100 ARG A N 1
ATOM 809 C CA . ARG A 1 100 ? -15.753 -1.094 -1.552 1.00 68.62 100 ARG A CA 1
ATOM 810 C C . ARG A 1 100 ? -16.605 -0.078 -0.804 1.00 68.62 100 ARG A C 1
ATOM 812 O O . ARG A 1 100 ? -17.642 0.327 -1.311 1.00 68.62 100 ARG A O 1
ATOM 819 N N . ASP A 1 101 ? -16.128 0.371 0.350 1.00 68.62 101 ASP A N 1
ATOM 820 C CA . ASP A 1 101 ? -16.883 1.260 1.238 1.00 68.62 101 ASP A CA 1
ATOM 821 C C . ASP A 1 101 ? -16.720 2.747 0.866 1.00 68.62 101 ASP A C 1
ATOM 823 O O . ASP A 1 101 ? -17.082 3.637 1.629 1.00 68.62 101 ASP A O 1
ATOM 827 N N . GLY A 1 102 ? -16.135 3.048 -0.300 1.00 63.53 102 GLY A N 1
ATOM 828 C CA . GLY A 1 102 ? -15.989 4.416 -0.798 1.00 63.53 102 GLY A CA 1
ATOM 829 C C . GLY A 1 102 ? -14.947 5.271 -0.066 1.00 63.53 102 GLY A C 1
ATOM 830 O O . GLY A 1 102 ? -14.761 6.425 -0.450 1.00 63.53 102 GLY A O 1
ATOM 831 N N . TYR A 1 103 ? -14.207 4.730 0.913 1.00 68.25 103 TYR A N 1
ATOM 832 C CA . TYR A 1 103 ? -13.157 5.475 1.624 1.00 68.25 103 TYR A CA 1
ATOM 833 C C . TYR A 1 103 ? -12.164 6.100 0.646 1.00 68.25 103 TYR A C 1
ATOM 835 O O . TYR A 1 103 ? -11.902 7.296 0.699 1.00 68.25 103 TYR A O 1
ATOM 843 N N . LEU A 1 104 ? -11.659 5.323 -0.314 1.00 64.88 104 LEU A N 1
ATOM 844 C CA . LEU A 1 104 ? -10.716 5.839 -1.311 1.00 64.88 104 LEU A CA 1
ATOM 845 C C . LEU A 1 104 ? -11.322 6.921 -2.220 1.00 64.88 104 LEU A C 1
ATOM 847 O O . LEU A 1 104 ? -10.591 7.801 -2.672 1.00 64.88 104 LEU A O 1
ATOM 851 N N . ALA A 1 105 ? -12.637 6.892 -2.464 1.00 65.06 105 ALA A N 1
ATOM 852 C CA . ALA A 1 105 ? -13.324 7.925 -3.238 1.00 65.06 105 ALA A CA 1
ATOM 853 C C . ALA A 1 105 ? -13.418 9.249 -2.463 1.00 65.06 105 ALA A C 1
ATOM 855 O O . ALA A 1 105 ? -13.227 10.306 -3.060 1.00 65.06 105 ALA A O 1
ATOM 856 N N . ALA A 1 106 ? -13.614 9.191 -1.141 1.00 60.28 106 ALA A N 1
ATOM 857 C CA . ALA A 1 106 ? -13.599 10.361 -0.258 1.00 60.28 106 ALA A CA 1
ATOM 858 C C . ALA A 1 106 ? -12.205 11.012 -0.131 1.00 60.28 106 ALA A C 1
ATOM 860 O O . ALA A 1 106 ? -12.091 12.170 0.258 1.00 60.28 106 ALA A O 1
ATOM 861 N N . PHE A 1 107 ? -11.144 10.280 -0.483 1.00 58.09 107 PHE A N 1
ATOM 862 C CA . PHE A 1 107 ? -9.749 10.714 -0.380 1.00 58.09 107 PHE A CA 1
ATOM 863 C C . PHE A 1 107 ? -9.091 11.067 -1.729 1.00 58.09 107 PHE A C 1
ATOM 865 O O . PHE A 1 107 ? -7.858 11.187 -1.781 1.00 58.09 107 PHE A O 1
ATOM 872 N N . LYS A 1 108 ? -9.881 11.242 -2.804 1.00 54.25 108 LYS A N 1
ATOM 873 C CA . LYS A 1 108 ? -9.428 11.830 -4.079 1.00 54.25 108 LYS A CA 1
ATOM 874 C C . LYS A 1 108 ? -9.084 13.313 -3.874 1.00 54.25 108 LYS A C 1
ATOM 876 O O . LYS A 1 108 ? -9.874 14.191 -4.194 1.00 54.25 108 LYS A O 1
ATOM 881 N N . TRP A 1 109 ? -7.907 13.572 -3.317 1.00 52.44 109 TRP A N 1
ATOM 882 C CA . TRP A 1 109 ? -7.299 14.896 -3.217 1.00 52.44 109 TRP A CA 1
ATOM 883 C C . TRP A 1 109 ? -6.025 14.881 -4.073 1.00 52.44 109 TRP A C 1
ATOM 885 O O . TRP A 1 109 ? -5.185 13.995 -3.891 1.00 52.44 109 TRP A O 1
ATOM 895 N N . ASP A 1 110 ? -5.970 15.815 -5.025 1.00 44.50 110 ASP A N 1
ATOM 896 C CA . ASP A 1 110 ? -4.887 16.157 -5.958 1.00 44.50 110 ASP A CA 1
ATOM 897 C C . ASP A 1 110 ? -4.390 15.053 -6.906 1.00 44.50 110 ASP A C 1
ATOM 899 O O . ASP A 1 110 ? -3.329 14.459 -6.728 1.00 44.50 110 ASP A O 1
ATOM 903 N N . ALA A 1 111 ? -5.099 14.873 -8.024 1.00 40.16 111 ALA A N 1
ATOM 904 C CA . ALA A 1 111 ? -4.350 14.882 -9.277 1.00 40.16 111 ALA A CA 1
ATOM 905 C C . ALA A 1 111 ? -3.986 16.356 -9.517 1.00 40.16 111 ALA A C 1
ATOM 907 O O . ALA A 1 111 ? -4.912 17.175 -9.490 1.00 40.16 111 ALA A O 1
ATOM 908 N N . PRO A 1 112 ? -2.707 16.742 -9.705 1.00 38.84 112 PRO A N 1
ATOM 909 C CA . PRO A 1 112 ? -2.427 18.085 -10.183 1.00 38.84 112 PRO A CA 1
ATOM 910 C C . PRO A 1 112 ? -3.239 18.257 -11.464 1.00 38.84 112 PRO A C 1
ATOM 912 O O . PRO A 1 112 ? -3.179 17.406 -12.356 1.00 38.84 112 PRO A O 1
ATOM 915 N N . ALA A 1 113 ? -4.067 19.302 -11.511 1.00 41.28 113 ALA A N 1
ATOM 916 C CA . ALA A 1 113 ? -4.684 19.716 -12.754 1.00 41.28 113 ALA A CA 1
ATOM 917 C C . ALA A 1 113 ? -3.543 19.819 -13.766 1.00 41.28 113 ALA A C 1
ATOM 919 O O . ALA A 1 113 ? -2.610 20.595 -13.565 1.00 41.28 113 ALA A O 1
ATOM 920 N N . ALA A 1 114 ? -3.562 18.962 -14.785 1.00 42.03 114 ALA A N 1
ATOM 921 C CA . ALA A 1 114 ? -2.679 19.109 -15.920 1.00 42.03 114 ALA A CA 1
ATOM 922 C C . ALA A 1 114 ? -3.089 20.424 -16.586 1.00 42.03 114 ALA A C 1
ATOM 924 O O . ALA A 1 114 ? -4.049 20.468 -17.352 1.00 42.03 114 ALA A O 1
ATOM 925 N N . THR A 1 115 ? -2.439 21.516 -16.196 1.00 42.22 115 THR A N 1
ATOM 926 C CA . THR A 1 115 ? -2.526 22.792 -16.888 1.00 42.22 115 THR A CA 1
ATOM 927 C C . THR A 1 115 ? -1.791 22.612 -18.210 1.00 42.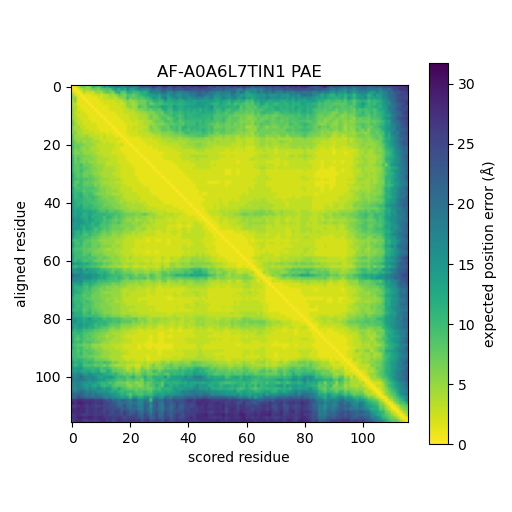22 115 THR A C 1
ATOM 929 O O . THR A 1 115 ? -0.562 22.623 -18.258 1.00 42.22 115 THR A O 1
ATOM 932 N N . THR A 1 116 ? -2.574 22.328 -19.250 1.00 43.03 116 THR A N 1
ATOM 933 C CA . THR A 1 116 ? -2.279 22.671 -20.650 1.00 43.03 116 THR A CA 1
ATOM 934 C C . THR A 1 116 ? -1.898 24.133 -20.800 1.00 43.03 116 THR A C 1
ATOM 936 O O . THR A 1 116 ? -2.489 24.959 -20.065 1.00 43.03 116 THR A O 1
#

pLDDT: mean 83.82, std 13.97, range [38.84, 95.5]

Sequence (116 aa):
MYSLSEIRRQVDALRRRLAPELAVLRLRKLATEFCCQWDTAIANHQPAPAPHPFILRVAGAGFRLNTFTTFHKYLDRCREDNRHPQPSDIVSKLLPWAARDGYLAAFKWDAPAATT

Foldseek 3Di:
DDDPVRVVVVVVVVC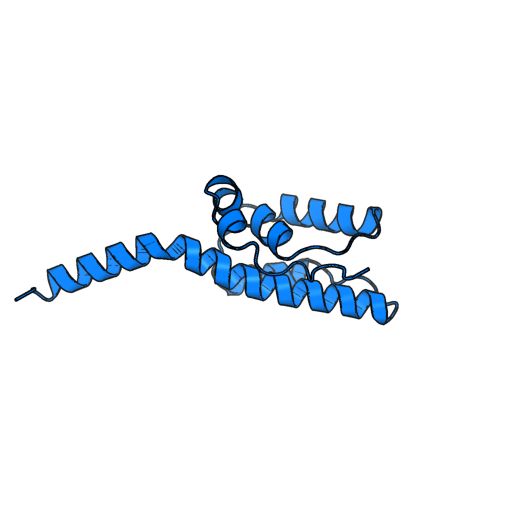VVCVVVVLLVVQLVLLVVLLVQQVVCVVVVHDRDDCVVSVVVNVVVVDDFPDCVQVVVVVVVCVVVVHRDHSLVNSCSRPVVCVVVCVSVVVPDDPPPPDD

Solvent-accessible surface area (backbone atoms only — not comparable to full-atom values): 6874 Å² total; per-residue (Å²): 134,84,52,75,69,56,52,49,52,52,52,51,52,50,49,64,68,44,45,63,59,51,50,51,54,58,45,34,54,54,30,43,55,51,36,52,51,33,54,51,19,57,77,68,76,43,76,66,68,69,65,63,70,55,51,52,53,45,45,73,71,68,54,86,65,97,68,61,62,62,45,52,61,46,54,53,48,23,60,76,68,75,44,83,70,51,34,69,58,52,40,34,50,71,39,55,64,45,52,73,74,43,51,57,68,79,60,76,70,78,77,76,77,81,79,125

Radius of gyration: 17.67 Å; Cα contacts (8 Å, |Δi|>4): 70; chains: 1; bounding box: 40×36×56 Å

Mean predicted aligned error: 7.59 Å

Secondary structure (DSSP, 8-state):
---HHHHHHHHHHHHHHHHHHHHHHHHHHHHHHHHHHHHHHHHTTPPPPPHHHHHHHHHHTT---S-SHHHHHHHHHHHHTTPPPPHHHHHHHH-HHHHHTSHHHHT---------